Protein AF-A0A820ECA2-F1 (afdb_monomer)

Nearest PDB structures (foldseek):
  8btr-assembly1_LS  TM=9.847E-01  e=9.399E+00  Giardia lamblia ATCC 50803

pLDDT: mean 91.92, std 8.09, range [51.5, 98.56]

Mean predicted aligned error: 5.28 Å

Structure (mmCIF, N/CA/C/O backbone):
data_AF-A0A820ECA2-F1
#
_entry.id   AF-A0A820ECA2-F1
#
loop_
_atom_site.group_PDB
_atom_site.id
_atom_site.type_symbol
_atom_site.label_atom_id
_atom_site.label_alt_id
_atom_site.label_comp_id
_atom_site.label_asym_id
_atom_site.label_entity_id
_atom_site.label_seq_id
_atom_site.pdbx_PDB_ins_code
_atom_site.Cartn_x
_atom_site.Cartn_y
_atom_site.Cartn_z
_atom_site.occupancy
_atom_site.B_iso_or_equiv
_atom_site.auth_seq_id
_atom_site.auth_comp_id
_atom_site.auth_asym_id
_atom_site.auth_atom_id
_atom_site.pdbx_PDB_model_num
ATOM 1 N N . MET A 1 1 ? 15.357 9.864 -4.359 1.00 51.50 1 MET A N 1
ATOM 2 C CA . MET A 1 1 ? 16.092 8.876 -5.181 1.00 51.50 1 MET A CA 1
ATOM 3 C C . MET A 1 1 ? 16.000 9.341 -6.614 1.00 51.50 1 MET A C 1
ATOM 5 O O . MET A 1 1 ? 14.902 9.668 -7.045 1.00 51.50 1 MET A O 1
ATOM 9 N N . ASN A 1 2 ? 17.125 9.416 -7.318 1.00 57.56 2 ASN A N 1
ATOM 10 C CA . ASN A 1 2 ? 17.110 9.763 -8.735 1.00 57.56 2 ASN A CA 1
ATOM 11 C C . ASN A 1 2 ? 16.393 8.644 -9.497 1.00 57.56 2 ASN A C 1
ATOM 13 O O . ASN A 1 2 ? 16.705 7.470 -9.285 1.00 57.56 2 ASN A O 1
ATOM 17 N N . LYS A 1 3 ? 15.418 8.994 -10.343 1.00 65.50 3 LYS A N 1
ATOM 18 C CA . LYS A 1 3 ? 14.807 8.025 -11.258 1.00 65.50 3 LYS A CA 1
ATOM 19 C C . LYS A 1 3 ? 15.910 7.520 -12.188 1.00 65.50 3 LYS A C 1
ATOM 21 O O . LYS A 1 3 ? 16.545 8.314 -12.876 1.00 65.50 3 LYS A O 1
ATOM 26 N N . THR A 1 4 ? 16.179 6.220 -12.154 1.00 76.81 4 THR A N 1
ATOM 27 C CA . THR A 1 4 ? 17.112 5.576 -13.084 1.00 76.81 4 THR A CA 1
ATOM 28 C C . THR A 1 4 ? 16.335 5.097 -14.309 1.00 76.81 4 THR A C 1
ATOM 30 O O . THR A 1 4 ? 15.135 4.850 -14.224 1.00 76.81 4 THR A O 1
ATOM 33 N N . GLN A 1 5 ? 17.008 4.926 -15.447 1.00 81.44 5 GLN A N 1
ATOM 34 C CA . GLN A 1 5 ? 16.411 4.312 -16.644 1.00 81.44 5 GLN A CA 1
ATOM 35 C C . GLN A 1 5 ? 16.441 2.770 -16.591 1.00 81.44 5 GLN A C 1
ATOM 37 O O . GLN A 1 5 ? 16.367 2.107 -17.619 1.00 81.44 5 GLN A O 1
ATOM 42 N N . ALA A 1 6 ? 16.583 2.182 -15.396 1.00 85.44 6 ALA A N 1
ATOM 43 C CA . ALA A 1 6 ? 16.691 0.733 -15.220 1.00 85.44 6 ALA A CA 1
ATOM 44 C C . ALA A 1 6 ? 15.355 -0.005 -15.419 1.00 85.44 6 ALA A C 1
ATOM 46 O O . ALA A 1 6 ? 15.352 -1.208 -15.672 1.00 85.44 6 ALA A O 1
ATOM 47 N N . PHE A 1 7 ? 14.229 0.703 -15.297 1.00 86.81 7 PHE A N 1
ATOM 48 C CA . PHE A 1 7 ? 12.887 0.148 -15.435 1.00 86.81 7 PHE A CA 1
ATOM 49 C C . PHE A 1 7 ? 12.116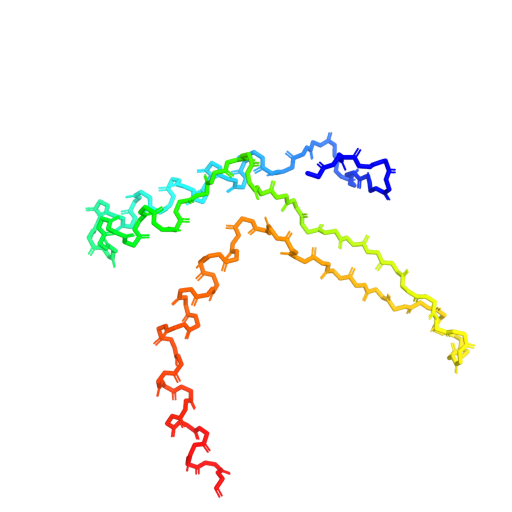 0.879 -16.528 1.00 86.81 7 PHE A C 1
ATOM 51 O O . PHE A 1 7 ? 12.248 2.091 -16.693 1.00 86.81 7 PHE A O 1
ATOM 58 N N . GLN A 1 8 ? 11.271 0.134 -17.236 1.00 86.56 8 GLN A N 1
ATOM 59 C CA . GLN A 1 8 ? 10.336 0.668 -18.219 1.00 86.56 8 GLN A CA 1
ATOM 60 C C . GLN A 1 8 ? 8.913 0.234 -17.871 1.00 86.56 8 GLN A C 1
ATOM 62 O O . GLN A 1 8 ? 8.699 -0.873 -17.370 1.00 86.56 8 GLN A O 1
ATOM 67 N N . CYS A 1 9 ? 7.941 1.100 -18.144 1.00 83.81 9 CYS A N 1
ATOM 68 C CA . CYS A 1 9 ? 6.535 0.742 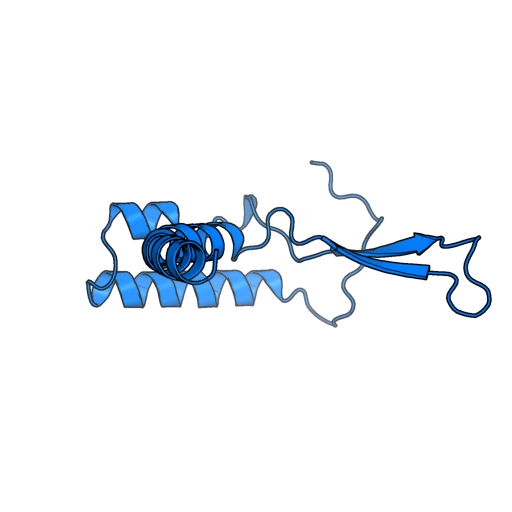-18.014 1.00 83.81 9 CYS A CA 1
ATOM 69 C C . CYS A 1 9 ? 6.158 -0.196 -19.169 1.00 83.81 9 CYS A C 1
ATOM 71 O O . CYS A 1 9 ? 6.462 0.096 -20.323 1.00 83.81 9 CYS A O 1
ATOM 73 N N . LEU A 1 10 ? 5.520 -1.330 -18.869 1.00 83.00 10 LEU A N 1
ATOM 74 C CA . LEU A 1 10 ? 5.092 -2.289 -19.898 1.00 83.00 10 LEU A CA 1
ATOM 75 C C . LEU A 1 10 ? 3.784 -1.868 -20.593 1.00 83.00 10 LEU A C 1
ATOM 77 O O . LEU A 1 10 ? 3.462 -2.386 -21.660 1.00 83.00 10 LEU A O 1
ATOM 81 N N . GLY A 1 11 ? 3.013 -0.967 -19.976 1.00 83.00 11 GLY A N 1
ATOM 82 C CA . GLY A 1 11 ? 1.753 -0.451 -20.508 1.00 83.00 11 GLY A CA 1
ATOM 83 C C . GLY A 1 11 ? 1.934 0.780 -21.397 1.00 83.00 11 GLY A C 1
ATOM 84 O O . GLY A 1 11 ? 2.987 1.411 -21.403 1.00 83.00 11 GLY A O 1
ATOM 85 N N . LYS A 1 12 ? 0.869 1.145 -22.125 1.00 85.75 12 LYS A N 1
ATOM 86 C CA . LYS A 1 12 ? 0.819 2.390 -22.917 1.00 85.75 12 LYS A CA 1
ATOM 87 C C . LYS A 1 12 ? 0.861 3.643 -22.040 1.00 85.75 12 LYS A C 1
ATOM 89 O O . LYS A 1 12 ? 1.388 4.665 -22.461 1.00 85.75 12 LYS A O 1
ATOM 94 N N . GLU A 1 13 ? 0.298 3.547 -20.841 1.00 88.81 13 GLU A N 1
ATOM 95 C CA . GLU A 1 13 ? 0.175 4.637 -19.879 1.00 88.81 13 GLU A CA 1
ATOM 96 C C . GLU A 1 13 ? 0.671 4.172 -18.509 1.00 88.81 13 GLU A C 1
ATOM 98 O O . GLU A 1 13 ? 0.661 2.976 -18.205 1.00 88.81 13 GLU A O 1
ATOM 103 N N . ASP A 1 14 ? 1.119 5.121 -17.690 1.00 89.88 14 ASP A N 1
ATOM 104 C CA . ASP A 1 14 ? 1.474 4.870 -16.295 1.00 89.88 14 ASP A CA 1
ATOM 105 C C . ASP A 1 14 ? 0.188 4.687 -15.465 1.00 89.88 14 ASP A C 1
ATOM 107 O O . ASP A 1 14 ? -0.593 5.635 -15.361 1.00 89.88 14 ASP A O 1
ATOM 111 N N . PRO A 1 15 ? -0.065 3.508 -14.864 1.00 91.94 15 PRO A N 1
ATOM 112 C CA . PRO A 1 15 ? -1.255 3.287 -14.044 1.00 91.94 15 PRO A CA 1
ATOM 113 C C . PRO A 1 15 ? -1.162 3.917 -12.645 1.00 91.94 15 PRO A C 1
ATOM 115 O O . PRO A 1 15 ? -2.154 3.914 -11.913 1.00 91.94 15 PRO A O 1
ATOM 118 N N . LEU A 1 16 ? 0.003 4.432 -12.230 1.00 92.81 16 LEU A N 1
ATOM 119 C CA . LEU A 1 16 ? 0.202 4.975 -10.886 1.00 92.81 16 LEU A CA 1
ATOM 120 C C . LEU A 1 16 ? -0.771 6.115 -10.537 1.00 92.81 16 LEU A C 1
ATOM 122 O O . LEU A 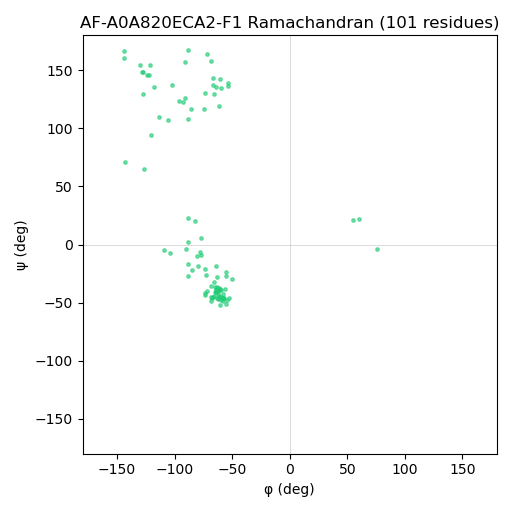1 16 ? -1.342 6.060 -9.444 1.00 92.81 16 LEU A O 1
ATOM 126 N N . PRO A 1 17 ? -1.016 7.121 -11.402 1.00 94.88 17 PRO A N 1
ATOM 127 C CA . PRO A 1 17 ? -1.920 8.219 -11.070 1.00 94.88 17 PRO A CA 1
ATOM 128 C C . PRO A 1 17 ? -3.359 7.750 -10.808 1.00 94.88 17 PRO A C 1
ATOM 130 O O . PRO A 1 17 ? -3.944 8.149 -9.798 1.00 94.88 17 PRO A O 1
ATOM 133 N N . ASP A 1 18 ? -3.902 6.859 -11.651 1.00 95.06 18 ASP A N 1
ATOM 134 C CA . ASP A 1 18 ? -5.243 6.273 -11.466 1.00 95.06 18 ASP A CA 1
ATOM 135 C C . ASP A 1 18 ? -5.322 5.475 -10.159 1.00 95.06 18 ASP A C 1
ATOM 137 O O . ASP A 1 18 ? -6.239 5.655 -9.354 1.00 95.06 18 ASP A O 1
ATOM 141 N N . LEU A 1 19 ? -4.314 4.637 -9.899 1.00 94.88 19 LEU A N 1
ATOM 142 C CA . LEU A 1 19 ? -4.244 3.832 -8.684 1.00 94.88 19 LEU A CA 1
ATOM 143 C C . LEU A 1 19 ? -4.249 4.709 -7.424 1.00 94.88 19 LEU A C 1
ATOM 145 O O . LEU A 1 19 ? -4.996 4.434 -6.480 1.00 94.88 19 LEU A O 1
ATOM 149 N N . VAL A 1 20 ? -3.442 5.772 -7.404 1.00 96.94 20 VAL A N 1
ATOM 150 C CA . VAL A 1 20 ? -3.383 6.716 -6.280 1.00 96.94 20 VAL A CA 1
ATOM 151 C C . VAL A 1 20 ? -4.720 7.431 -6.102 1.00 96.94 20 VAL A C 1
ATOM 153 O O . VAL A 1 20 ? -5.236 7.487 -4.983 1.00 96.94 20 VAL A O 1
ATOM 156 N N . GLN A 1 21 ? -5.316 7.927 -7.190 1.00 97.25 21 GLN A N 1
ATOM 157 C CA . GLN A 1 21 ? -6.598 8.626 -7.148 1.00 97.25 21 GLN A CA 1
ATOM 158 C C . GLN A 1 21 ? -7.712 7.731 -6.596 1.00 97.25 21 GLN A C 1
ATOM 160 O O . GLN A 1 21 ? -8.400 8.112 -5.646 1.00 97.25 21 GLN A O 1
ATOM 165 N N . ARG A 1 22 ? -7.875 6.527 -7.152 1.00 97.31 22 ARG A N 1
ATOM 166 C CA . ARG A 1 22 ? -8.913 5.577 -6.734 1.00 97.31 22 ARG A CA 1
ATOM 167 C C . ARG A 1 22 ? -8.738 5.139 -5.289 1.00 97.31 22 ARG A C 1
ATOM 169 O O . ARG A 1 22 ? -9.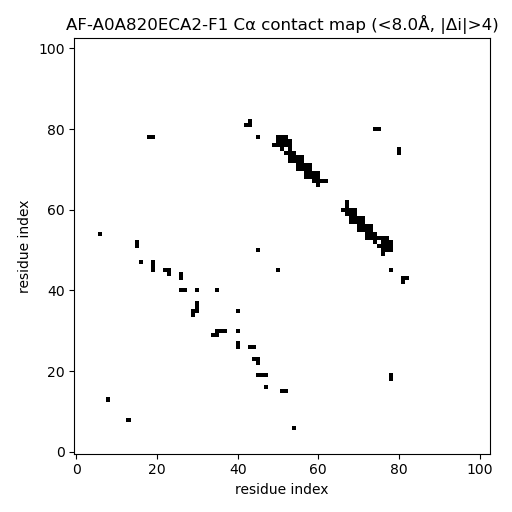721 5.048 -4.557 1.00 97.31 22 ARG A O 1
ATOM 176 N N . THR A 1 23 ? -7.499 4.911 -4.861 1.00 96.94 23 THR A N 1
ATOM 177 C CA . THR A 1 23 ? -7.222 4.488 -3.486 1.00 96.94 23 THR A CA 1
ATOM 178 C C . THR A 1 23 ? -7.523 5.606 -2.489 1.00 96.94 23 THR A C 1
ATOM 180 O O . THR A 1 23 ? -8.208 5.367 -1.497 1.00 96.94 23 THR A O 1
ATOM 183 N N . ASN A 1 24 ? -7.093 6.842 -2.761 1.00 97.69 24 ASN A N 1
ATOM 184 C CA . ASN A 1 24 ? -7.401 7.983 -1.895 1.00 97.69 24 ASN A CA 1
ATOM 185 C C . ASN A 1 24 ? -8.904 8.286 -1.853 1.00 97.69 24 ASN A C 1
ATOM 187 O O . ASN A 1 24 ? -9.434 8.575 -0.781 1.00 97.69 24 ASN A O 1
ATOM 191 N N . LYS A 1 25 ? -9.607 8.156 -2.987 1.00 98.25 25 LYS A N 1
ATOM 192 C CA . LYS A 1 25 ? -11.071 8.261 -3.034 1.00 98.25 25 LYS A CA 1
ATOM 193 C C . LYS A 1 25 ? -11.727 7.237 -2.107 1.00 98.25 25 LYS A C 1
ATOM 195 O O . LYS A 1 25 ? -12.560 7.607 -1.287 1.00 98.25 25 LYS A O 1
ATOM 200 N N . TYR A 1 26 ? -11.310 5.976 -2.183 1.00 97.88 26 TYR A N 1
ATOM 201 C CA . TYR A 1 26 ? -11.852 4.923 -1.328 1.00 97.88 26 TYR A CA 1
ATOM 202 C C . TYR A 1 26 ? -11.555 5.159 0.163 1.00 97.88 26 TYR A C 1
ATOM 204 O O . TYR A 1 26 ? -12.429 4.998 1.012 1.00 97.88 26 TYR A O 1
ATOM 212 N N . LEU A 1 27 ? -10.345 5.612 0.506 1.00 97.94 27 LEU A N 1
ATOM 213 C CA . LEU A 1 27 ? -10.003 5.979 1.886 1.00 97.94 27 LEU A CA 1
ATOM 214 C C . LEU A 1 27 ? -10.880 7.123 2.413 1.00 97.94 27 LEU A C 1
ATOM 216 O O . LEU A 1 27 ? -11.277 7.103 3.580 1.00 97.94 27 LEU A O 1
ATOM 220 N N . LEU A 1 28 ? -11.210 8.099 1.563 1.00 98.38 28 LEU A N 1
ATOM 221 C CA . LEU A 1 28 ? -12.123 9.181 1.917 1.00 98.38 28 LEU A CA 1
ATOM 222 C C . LEU A 1 28 ? -13.539 8.649 2.164 1.00 98.38 28 LEU A C 1
ATOM 224 O O . LEU A 1 28 ? -14.151 9.010 3.165 1.00 98.38 28 LEU A O 1
ATOM 228 N N . GLU A 1 29 ? -14.040 7.756 1.311 1.00 98.56 29 GLU A N 1
ATOM 229 C CA . GLU A 1 29 ? -15.342 7.103 1.499 1.00 98.56 29 GLU A CA 1
ATOM 230 C C . GLU A 1 29 ? -15.402 6.349 2.838 1.00 98.56 29 GLU A C 1
ATOM 232 O O . GLU A 1 29 ? -16.335 6.548 3.619 1.00 98.56 29 GLU A O 1
ATOM 237 N N . LEU A 1 30 ? -14.365 5.570 3.171 1.00 98.06 30 LEU A N 1
ATOM 238 C CA . LEU A 1 30 ? -14.252 4.888 4.466 1.00 98.06 30 LEU A CA 1
ATOM 239 C C . LEU A 1 30 ? -14.237 5.868 5.644 1.00 98.06 30 LEU A C 1
ATOM 241 O O . LEU A 1 30 ? -14.829 5.595 6.694 1.00 98.06 30 LEU A O 1
ATOM 245 N N . ARG A 1 31 ? -13.568 7.015 5.486 1.00 98.25 31 ARG A N 1
ATOM 246 C CA . ARG A 1 31 ? -13.515 8.057 6.513 1.00 98.25 31 ARG A CA 1
ATOM 247 C C . ARG A 1 31 ? -14.880 8.707 6.726 1.00 98.25 31 ARG A C 1
ATOM 249 O O . ARG A 1 31 ? -15.296 8.860 7.876 1.00 98.25 31 ARG A O 1
ATOM 256 N N . LEU A 1 32 ? -15.574 9.060 5.644 1.00 98.44 32 LEU A N 1
ATOM 257 C CA . LEU A 1 32 ? -16.907 9.671 5.676 1.00 98.44 32 LEU A CA 1
ATOM 258 C C . LEU A 1 32 ? -17.947 8.723 6.279 1.00 98.44 32 LEU A C 1
ATOM 260 O O . LEU A 1 32 ? -18.750 9.137 7.112 1.00 98.44 32 LEU A O 1
ATOM 264 N N . ALA A 1 33 ? -17.867 7.436 5.943 1.00 98.38 33 ALA A N 1
ATOM 265 C CA . ALA A 1 33 ? -18.700 6.392 6.530 1.00 98.38 33 ALA A CA 1
ATOM 266 C C . ALA A 1 33 ? -18.251 5.960 7.946 1.00 98.38 33 ALA A C 1
ATOM 268 O O . ALA A 1 33 ? -18.837 5.050 8.525 1.00 98.38 33 ALA A O 1
ATOM 269 N N . LYS A 1 34 ? -17.250 6.634 8.535 1.00 97.94 34 LYS A N 1
ATOM 270 C CA . LYS A 1 34 ? -16.740 6.423 9.904 1.00 97.94 34 LYS A CA 1
ATOM 271 C C . LYS A 1 34 ? -16.180 5.018 10.181 1.00 97.94 34 LYS A C 1
ATOM 273 O O . LYS A 1 34 ? -16.042 4.645 11.342 1.00 97.94 34 LYS A O 1
ATOM 278 N N . TRP A 1 35 ? -15.778 4.279 9.145 1.00 97.56 35 TRP A N 1
ATOM 279 C CA . TRP A 1 35 ? -15.068 2.998 9.289 1.00 97.56 35 TRP A CA 1
ATOM 280 C C . TRP A 1 35 ? -13.624 3.180 9.754 1.00 97.56 35 TRP A C 1
ATOM 282 O O . TRP A 1 35 ? -13.054 2.292 10.383 1.00 97.56 35 TRP A O 1
ATOM 292 N N . ILE A 1 36 ? -13.036 4.342 9.461 1.00 97.62 36 ILE A N 1
ATOM 293 C CA . ILE A 1 36 ? -11.714 4.739 9.945 1.00 97.62 36 ILE A CA 1
ATOM 294 C C . ILE A 1 36 ? -11.760 6.117 10.613 1.00 97.62 36 ILE A C 1
ATOM 296 O O . ILE A 1 36 ? -12.542 7.010 10.264 1.00 97.62 36 ILE A O 1
ATOM 300 N N . THR A 1 37 ? -10.890 6.297 11.600 1.00 98.06 37 THR A N 1
ATOM 301 C CA . THR A 1 37 ? -10.678 7.572 12.294 1.00 98.06 37 THR A CA 1
ATOM 302 C C . THR A 1 37 ? -9.955 8.580 11.400 1.00 98.06 37 THR A C 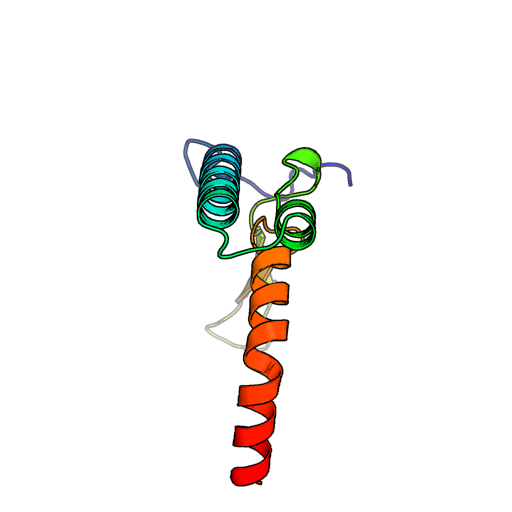1
ATOM 304 O O . THR A 1 37 ? -9.318 8.214 10.413 1.00 98.06 37 THR A O 1
ATOM 307 N N . GLN A 1 38 ? -9.997 9.861 11.778 1.00 98.00 38 GLN A N 1
ATOM 308 C CA . GLN A 1 38 ? -9.259 10.921 11.079 1.00 98.00 38 GLN A CA 1
ATOM 309 C C . GLN A 1 38 ? -7.756 10.624 11.022 1.00 98.00 38 GLN A C 1
ATOM 311 O O . GLN A 1 38 ? -7.149 10.667 9.958 1.00 98.00 38 GLN A O 1
ATOM 316 N N . LYS A 1 39 ? -7.186 10.221 12.160 1.00 97.88 39 LYS A N 1
ATOM 317 C CA . LYS A 1 39 ? -5.769 9.871 12.282 1.00 97.88 39 LYS A CA 1
ATOM 318 C C . LYS A 1 39 ? -5.385 8.674 11.406 1.00 97.88 39 LYS A C 1
ATOM 320 O O . LYS A 1 39 ? -4.304 8.654 10.825 1.00 97.88 39 LYS A O 1
ATOM 325 N N . GLN A 1 40 ? -6.253 7.662 11.314 1.00 97.56 40 GLN A N 1
ATOM 326 C CA . GLN A 1 40 ? -6.033 6.527 10.411 1.00 97.56 40 GLN A CA 1
ATOM 327 C C . GLN A 1 40 ? -6.093 6.971 8.950 1.00 97.56 40 GLN A C 1
ATOM 329 O O . GLN A 1 40 ? -5.202 6.614 8.191 1.00 97.56 40 GLN A O 1
ATOM 334 N N . TYR A 1 41 ? -7.081 7.781 8.570 1.00 98.00 41 TYR A N 1
ATOM 335 C CA . TYR A 1 41 ? -7.186 8.333 7.220 1.00 98.00 41 TYR A CA 1
ATOM 336 C C . TYR A 1 41 ? -5.917 9.097 6.814 1.00 98.00 41 TYR A C 1
ATOM 338 O O . TYR A 1 41 ? -5.304 8.766 5.804 1.00 98.00 41 TYR A O 1
ATOM 346 N N . GLU A 1 42 ? -5.446 10.027 7.646 1.00 96.81 42 GLU A N 1
ATOM 347 C CA . GLU A 1 42 ? -4.214 10.793 7.401 1.00 96.81 42 GLU A CA 1
ATOM 348 C C . GLU A 1 42 ? -2.974 9.897 7.269 1.00 96.81 42 GLU A C 1
ATOM 350 O O . GLU A 1 42 ? -2.128 10.127 6.408 1.00 96.81 42 GLU A O 1
ATOM 355 N N . LYS A 1 43 ? -2.880 8.837 8.086 1.00 96.12 43 LYS A N 1
ATOM 356 C CA . LYS A 1 43 ? -1.788 7.853 8.008 1.00 96.12 43 LYS A CA 1
ATOM 357 C C . LYS A 1 43 ? -1.853 7.017 6.724 1.00 96.12 43 LYS A C 1
ATOM 359 O O . LYS A 1 43 ? -0.806 6.621 6.215 1.00 96.12 43 LYS A O 1
ATOM 364 N N . LEU A 1 44 ? -3.053 6.695 6.244 1.00 96.75 44 LEU A N 1
ATOM 365 C CA . LEU A 1 44 ? -3.283 5.775 5.127 1.00 96.75 44 LEU A CA 1
ATOM 366 C C . LEU A 1 44 ? -3.278 6.463 3.762 1.00 96.75 44 LEU A C 1
ATOM 368 O O . LEU A 1 44 ? -2.943 5.807 2.776 1.00 96.75 44 LEU A O 1
ATOM 372 N N . CYS A 1 45 ? -3.618 7.751 3.702 1.00 96.12 45 CYS A N 1
ATOM 373 C CA . CYS A 1 45 ? -3.604 8.526 2.468 1.00 96.12 45 CYS A CA 1
ATOM 374 C C . CYS A 1 45 ? -2.253 8.448 1.754 1.00 96.12 45 CYS A C 1
ATOM 376 O O . CYS A 1 45 ? -1.171 8.510 2.350 1.00 96.12 45 CYS A O 1
ATOM 378 N N . ILE A 1 46 ? -2.338 8.322 0.435 1.00 96.81 46 ILE A N 1
ATOM 379 C CA . ILE A 1 46 ? -1.192 8.176 -0.442 1.00 96.81 46 ILE A CA 1
ATOM 380 C C . ILE A 1 46 ? -0.772 9.548 -0.947 1.00 96.81 46 ILE A C 1
ATOM 382 O O . ILE A 1 46 ? -1.551 10.249 -1.594 1.00 96.81 46 ILE A O 1
ATOM 386 N N . ASN A 1 47 ? 0.485 9.898 -0.685 1.00 94.69 47 ASN A N 1
ATOM 387 C CA . ASN A 1 47 ? 1.148 11.036 -1.302 1.00 94.69 47 ASN A CA 1
ATOM 388 C C . ASN A 1 47 ? 1.745 10.586 -2.651 1.00 94.69 47 ASN A C 1
ATOM 390 O O . ASN A 1 47 ? 2.652 9.749 -2.634 1.00 94.69 47 ASN A O 1
ATOM 394 N N . PRO A 1 48 ? 1.293 11.127 -3.802 1.00 93.31 48 PRO A N 1
ATOM 395 C CA . PRO A 1 48 ? 1.821 10.766 -5.121 1.00 93.31 48 PRO A CA 1
ATOM 396 C C . PRO A 1 48 ? 3.341 10.939 -5.249 1.00 93.31 48 PRO A C 1
ATOM 398 O O . PRO A 1 48 ? 3.977 10.232 -6.023 1.00 93.31 48 PR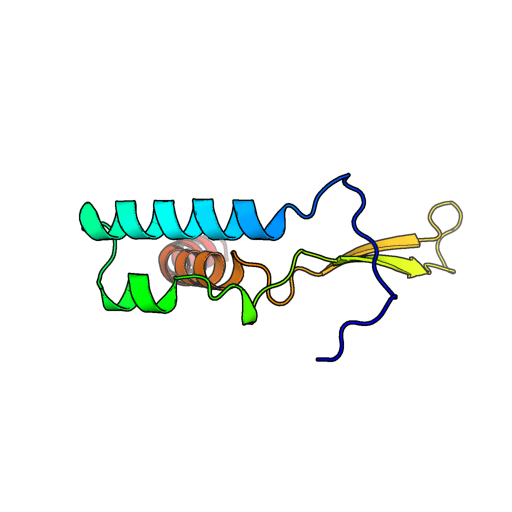O A O 1
ATOM 401 N N . ASN A 1 49 ? 3.935 11.851 -4.473 1.00 92.12 49 ASN A N 1
ATOM 402 C CA . ASN A 1 49 ? 5.370 12.141 -4.519 1.00 92.12 49 ASN A CA 1
ATOM 403 C C . ASN A 1 49 ? 6.230 11.128 -3.741 1.00 92.12 49 ASN A C 1
ATOM 405 O O . ASN A 1 49 ? 7.456 11.164 -3.830 1.00 92.12 49 ASN A O 1
ATOM 409 N N . GLU A 1 50 ? 5.609 10.241 -2.958 1.00 91.31 50 GLU A N 1
ATOM 410 C CA . GLU A 1 50 ? 6.299 9.276 -2.090 1.00 91.31 50 GLU A CA 1
ATOM 411 C C . GLU A 1 50 ? 6.188 7.827 -2.577 1.00 91.31 50 GLU A C 1
ATOM 413 O O . GLU A 1 50 ? 6.789 6.937 -1.969 1.00 91.31 50 GLU A O 1
ATOM 418 N N . VAL A 1 51 ? 5.424 7.578 -3.644 1.00 93.94 51 VAL A N 1
ATOM 419 C CA . VAL A 1 51 ? 5.066 6.228 -4.090 1.00 93.94 51 VAL A CA 1
ATOM 420 C C . VAL A 1 51 ? 5.515 5.935 -5.513 1.00 93.94 51 VAL A C 1
ATOM 422 O O . VAL A 1 51 ? 5.672 6.831 -6.337 1.00 93.94 51 VAL A O 1
ATOM 425 N N . GLU A 1 52 ? 5.706 4.652 -5.797 1.00 92.06 52 GLU A N 1
ATOM 426 C CA . GLU A 1 52 ? 6.060 4.134 -7.119 1.00 92.06 52 GLU A CA 1
ATOM 427 C C . GLU A 1 52 ? 5.377 2.782 -7.362 1.00 92.06 52 GLU A C 1
ATOM 429 O O . GLU A 1 52 ? 4.924 2.117 -6.425 1.00 92.06 52 GLU A O 1
ATOM 434 N N . LEU A 1 53 ? 5.267 2.376 -8.627 1.00 90.81 53 LEU A N 1
ATOM 435 C CA . LEU A 1 53 ? 4.778 1.041 -8.967 1.00 90.81 53 LEU A CA 1
ATOM 436 C C . LEU A 1 53 ? 5.784 -0.026 -8.547 1.00 90.81 53 LEU A C 1
ATOM 438 O O . LEU A 1 53 ? 6.981 0.224 -8.419 1.00 90.81 53 LEU A O 1
ATOM 442 N N . ALA A 1 54 ? 5.287 -1.249 -8.377 1.00 90.56 54 ALA A N 1
ATOM 443 C CA . ALA A 1 54 ? 6.158 -2.377 -8.116 1.00 90.56 54 ALA A CA 1
ATOM 444 C C . ALA A 1 54 ? 7.074 -2.638 -9.321 1.00 90.56 54 ALA A C 1
ATOM 446 O O . ALA A 1 54 ? 6.631 -2.663 -10.470 1.00 90.56 54 ALA A O 1
ATOM 447 N N . HIS A 1 55 ? 8.349 -2.880 -9.043 1.00 90.75 55 HIS A N 1
ATOM 448 C CA . HIS A 1 55 ? 9.351 -3.158 -10.061 1.00 90.75 55 HIS A CA 1
ATOM 449 C C . HIS A 1 55 ? 9.535 -4.667 -10.232 1.00 90.75 55 HIS A C 1
ATOM 451 O O . HIS A 1 55 ? 9.866 -5.367 -9.272 1.00 90.75 55 HIS A O 1
ATOM 457 N N . LEU A 1 56 ? 9.361 -5.167 -11.457 1.00 91.94 56 LEU A N 1
ATOM 458 C CA . LEU A 1 56 ? 9.703 -6.540 -11.828 1.00 91.94 56 LEU A CA 1
ATOM 459 C C . LEU A 1 56 ? 11.142 -6.586 -12.351 1.00 91.94 56 LEU A C 1
ATOM 461 O O . LEU A 1 56 ? 11.485 -5.876 -13.294 1.00 91.94 56 LEU A O 1
ATOM 465 N N . TYR A 1 57 ? 11.973 -7.448 -11.773 1.00 92.62 57 TYR A N 1
ATOM 466 C CA . TYR A 1 57 ? 13.314 -7.740 -12.281 1.00 92.62 57 TYR A CA 1
ATOM 467 C C . TYR A 1 57 ? 13.677 -9.210 -12.079 1.00 92.62 57 TYR A C 1
ATOM 469 O O . TYR A 1 57 ? 13.012 -9.942 -11.348 1.00 92.62 57 TYR A O 1
ATOM 477 N N . TYR A 1 58 ? 14.746 -9.650 -12.739 1.00 93.56 58 TYR A N 1
ATOM 478 C CA . TYR A 1 58 ? 15.189 -11.039 -12.714 1.00 93.56 58 TYR A CA 1
ATOM 479 C C . TYR A 1 58 ? 16.581 -11.148 -12.101 1.00 93.56 58 TYR A C 1
ATOM 481 O O . TYR A 1 58 ? 17.481 -10.386 -12.444 1.00 93.56 58 TYR A O 1
ATOM 489 N N . LEU A 1 59 ? 16.764 -12.123 -11.213 1.00 94.88 59 LEU A N 1
ATOM 490 C CA . LEU A 1 59 ? 18.077 -12.499 -10.695 1.00 94.88 59 LEU A CA 1
ATOM 491 C C . LEU A 1 59 ? 18.568 -13.783 -11.374 1.00 94.88 59 LEU A C 1
ATOM 493 O O . LEU A 1 59 ? 17.784 -14.729 -11.493 1.00 94.88 59 LEU A O 1
ATOM 497 N N . PRO A 1 60 ? 19.846 -13.872 -11.774 1.00 93.44 60 PRO A N 1
ATOM 498 C CA . PRO A 1 60 ? 20.386 -15.082 -12.375 1.00 93.44 60 PRO A CA 1
ATOM 499 C C . PRO A 1 60 ? 20.444 -16.243 -11.370 1.00 93.44 60 PRO A C 1
ATOM 501 O O . PRO A 1 60 ? 20.741 -16.088 -10.183 1.00 93.44 60 PRO A O 1
ATOM 504 N N . LYS A 1 61 ? 20.170 -17.444 -11.872 1.00 93.12 61 LYS A N 1
ATOM 505 C CA . LYS A 1 61 ? 20.160 -18.722 -11.154 1.00 93.12 61 LYS A CA 1
ATOM 506 C C . LYS A 1 61 ? 21.064 -19.718 -11.884 1.00 93.12 61 LYS A C 1
ATOM 508 O O . LYS A 1 61 ? 20.608 -20.748 -12.362 1.00 93.12 61 LYS A O 1
ATOM 513 N N . ALA A 1 62 ? 22.365 -19.421 -11.922 1.00 89.56 62 ALA A N 1
ATOM 514 C CA . ALA A 1 62 ? 23.371 -20.209 -12.649 1.00 89.56 62 ALA A CA 1
ATOM 515 C C . ALA A 1 62 ? 23.426 -21.706 -12.264 1.00 89.56 62 ALA A C 1
ATOM 517 O O . ALA A 1 62 ? 23.844 -22.532 -13.062 1.00 89.56 62 ALA A O 1
ATOM 518 N N . HIS A 1 63 ? 22.970 -22.071 -11.063 1.00 90.12 63 HIS A N 1
ATOM 519 C CA . HIS A 1 63 ? 22.971 -23.450 -10.554 1.00 90.12 63 HIS A CA 1
ATOM 520 C C . HIS A 1 63 ? 21.717 -24.271 -10.909 1.00 90.12 63 HIS A C 1
ATOM 522 O O . HIS A 1 63 ? 21.590 -25.393 -10.428 1.00 90.12 63 HIS A O 1
ATOM 528 N N . LYS A 1 64 ? 20.751 -23.734 -11.670 1.00 91.06 64 LYS A N 1
ATOM 529 C CA . LYS A 1 64 ? 19.528 -24.463 -12.059 1.00 91.06 64 LYS A CA 1
ATOM 530 C C . LYS A 1 64 ? 19.406 -24.566 -13.584 1.00 91.06 64 LYS A C 1
ATOM 532 O O . LYS A 1 64 ? 18.852 -23.653 -14.205 1.00 91.06 64 LYS A O 1
ATOM 537 N N . PRO A 1 65 ? 19.885 -25.666 -14.196 1.00 90.12 65 PRO A N 1
ATOM 538 C CA . PRO A 1 65 ? 19.648 -25.945 -15.611 1.00 90.12 65 PRO A CA 1
ATOM 539 C C . PRO A 1 65 ? 18.145 -25.906 -15.929 1.00 90.12 65 PRO A C 1
ATOM 541 O O . PRO A 1 65 ? 17.334 -26.391 -15.146 1.00 90.12 65 PRO A O 1
ATOM 544 N N . GLY A 1 66 ? 17.759 -25.278 -17.042 1.00 91.44 66 GLY A N 1
ATOM 545 C CA . GLY A 1 66 ? 16.352 -25.134 -17.449 1.00 91.44 66 GLY A CA 1
ATOM 546 C C . GLY A 1 66 ? 15.529 -24.087 -16.676 1.00 91.44 66 GLY A C 1
ATOM 547 O O . GLY A 1 66 ? 14.385 -23.828 -17.036 1.00 91.44 66 GLY A O 1
ATOM 548 N N . THR A 1 67 ? 16.076 -23.433 -15.644 1.00 90.44 67 THR A N 1
ATOM 549 C CA . THR A 1 67 ? 15.410 -22.313 -14.944 1.00 90.44 67 THR A CA 1
ATOM 550 C C . THR A 1 67 ? 16.435 -21.249 -14.535 1.00 90.44 67 THR A C 1
ATOM 552 O O . THR A 1 67 ? 16.749 -21.092 -13.350 1.00 90.44 67 THR A O 1
ATOM 555 N N . PRO A 1 68 ? 16.990 -20.505 -15.508 1.00 92.25 68 PRO A N 1
ATOM 556 C CA . PRO A 1 68 ? 18.161 -19.663 -15.280 1.00 92.25 68 PRO A CA 1
ATOM 557 C C . PRO A 1 68 ? 17.854 -18.342 -14.569 1.00 92.25 68 PRO A C 1
ATOM 559 O O . PRO A 1 68 ? 18.787 -17.623 -14.223 1.00 92.25 68 PRO A O 1
ATOM 562 N N . LEU A 1 69 ? 16.583 -17.999 -14.336 1.00 95.00 69 LEU A N 1
ATOM 563 C CA . LEU A 1 69 ? 16.173 -16.724 -13.749 1.00 95.00 69 LEU A CA 1
ATOM 564 C C . LEU A 1 69 ? 15.239 -16.927 -12.552 1.00 95.00 69 LEU A C 1
ATOM 566 O O . LEU A 1 69 ? 14.441 -17.861 -12.505 1.00 95.00 69 LEU A O 1
ATOM 570 N N . ARG A 1 70 ? 15.316 -16.011 -11.586 1.00 94.38 70 ARG A N 1
ATOM 571 C CA . ARG A 1 70 ? 14.359 -15.847 -10.491 1.00 94.38 70 ARG A CA 1
ATOM 572 C C . ARG A 1 70 ? 13.646 -14.506 -10.677 1.00 94.38 70 ARG A C 1
ATOM 574 O O . ARG A 1 70 ? 14.306 -13.483 -10.486 1.00 94.38 70 ARG A O 1
ATOM 581 N N . PRO A 1 71 ? 12.349 -14.488 -11.026 1.00 93.81 71 PRO A N 1
ATOM 582 C CA . PRO A 1 71 ? 11.585 -13.249 -11.044 1.00 93.81 71 PRO A CA 1
ATOM 583 C C . PRO A 1 71 ? 11.427 -12.718 -9.617 1.00 93.81 71 PRO A C 1
ATOM 585 O O . PRO A 1 71 ? 11.160 -13.481 -8.687 1.00 93.81 71 PRO A O 1
ATOM 588 N N . ILE A 1 72 ? 11.601 -11.412 -9.450 1.00 95.19 72 ILE A N 1
ATOM 589 C CA . ILE A 1 72 ? 11.388 -10.674 -8.208 1.00 95.19 72 ILE A CA 1
ATOM 590 C C . ILE A 1 72 ? 10.461 -9.504 -8.510 1.00 95.19 72 ILE A C 1
ATOM 592 O O . ILE A 1 72 ? 10.727 -8.719 -9.417 1.00 95.19 72 ILE A O 1
ATOM 596 N N . VAL A 1 73 ? 9.402 -9.370 -7.716 1.00 92.88 73 VAL A N 1
ATOM 597 C CA . VAL A 1 73 ? 8.540 -8.187 -7.711 1.00 92.88 73 VAL A CA 1
ATOM 598 C C . VAL A 1 73 ? 8.864 -7.392 -6.452 1.00 92.88 73 VAL A C 1
ATOM 600 O O . VAL A 1 73 ? 8.529 -7.810 -5.345 1.00 92.88 73 VAL A O 1
ATOM 603 N N . SER A 1 74 ? 9.550 -6.261 -6.605 1.00 91.12 74 SER A N 1
ATOM 604 C CA . SER A 1 74 ? 9.819 -5.342 -5.499 1.00 91.12 74 SER A CA 1
ATOM 605 C C . SER A 1 74 ? 8.674 -4.350 -5.372 1.00 91.12 74 SER A C 1
ATOM 607 O O . SER A 1 74 ? 8.526 -3.451 -6.194 1.00 91.12 74 SER A O 1
ATOM 609 N N . GLY A 1 75 ? 7.872 -4.513 -4.323 1.00 89.19 75 GLY A N 1
ATOM 610 C CA . GLY A 1 75 ? 6.798 -3.587 -3.967 1.00 89.19 75 GLY A CA 1
ATOM 611 C C . GLY A 1 75 ? 7.247 -2.443 -3.059 1.00 89.19 75 GLY A C 1
ATOM 612 O O . GLY A 1 75 ? 6.414 -1.924 -2.324 1.00 89.19 75 GLY A O 1
ATOM 613 N N . LEU A 1 76 ? 8.536 -2.085 -3.025 1.00 87.81 76 LEU A N 1
ATOM 614 C CA . LEU A 1 76 ? 9.025 -0.990 -2.181 1.00 87.81 76 LEU A CA 1
ATOM 615 C C . LEU A 1 76 ? 8.321 0.323 -2.564 1.00 87.81 76 LEU A C 1
ATOM 617 O O . LEU A 1 76 ? 8.171 0.613 -3.742 1.00 87.81 76 LEU A O 1
ATOM 621 N N . LYS A 1 77 ? 7.869 1.100 -1.567 1.00 89.31 77 LYS A N 1
ATOM 622 C CA . LYS A 1 77 ? 7.078 2.338 -1.753 1.00 89.31 77 LYS A CA 1
ATOM 623 C C . LYS A 1 77 ? 5.797 2.170 -2.587 1.00 89.31 77 LYS A C 1
ATOM 625 O O . LYS A 1 77 ? 5.250 3.157 -3.076 1.00 89.31 77 LYS A O 1
ATOM 630 N N . HIS A 1 78 ? 5.275 0.952 -2.709 1.00 93.81 78 HIS A N 1
ATOM 631 C CA . HIS A 1 78 ? 4.000 0.744 -3.380 1.00 93.81 78 HIS A CA 1
ATOM 632 C C . HIS A 1 78 ? 2.870 1.502 -2.651 1.00 93.81 78 HIS A C 1
ATOM 634 O O . HIS A 1 78 ? 2.856 1.505 -1.410 1.00 93.81 78 HIS A O 1
ATOM 640 N N . PRO A 1 79 ? 1.888 2.085 -3.372 1.00 93.88 79 PRO A N 1
ATOM 641 C CA . PRO A 1 79 ? 0.773 2.834 -2.784 1.00 93.88 79 PRO A CA 1
ATOM 642 C C . PRO A 1 79 ? 0.037 2.109 -1.651 1.00 93.88 79 PRO A C 1
ATOM 644 O O . PRO A 1 79 ? -0.461 2.731 -0.717 1.00 93.88 79 PRO A O 1
ATOM 647 N N . THR A 1 80 ? 0.005 0.778 -1.689 1.00 92.81 80 THR A N 1
ATOM 648 C CA . THR A 1 80 ? -0.729 -0.038 -0.717 1.00 92.81 80 THR A CA 1
ATOM 649 C C . THR A 1 80 ? 0.074 -0.445 0.521 1.00 92.81 80 THR A C 1
ATOM 651 O O . THR A 1 80 ? -0.522 -1.018 1.426 1.00 92.81 80 THR A O 1
ATOM 654 N N . ILE A 1 81 ? 1.376 -0.135 0.644 1.00 93.44 81 ILE A N 1
ATOM 655 C CA . ILE A 1 81 ? 2.199 -0.582 1.795 1.00 93.44 81 ILE A CA 1
ATOM 656 C C . ILE A 1 81 ? 1.579 -0.182 3.139 1.00 93.44 81 ILE A C 1
ATOM 658 O O . ILE A 1 81 ? 1.486 -1.006 4.051 1.00 93.44 81 ILE A O 1
ATOM 662 N N . LYS A 1 82 ? 1.167 1.087 3.281 1.00 94.88 82 LYS A N 1
ATOM 663 C CA . LYS A 1 82 ? 0.618 1.601 4.548 1.00 94.88 82 LYS A CA 1
ATOM 664 C C . LYS A 1 82 ? -0.698 0.900 4.902 1.00 94.88 82 LYS A C 1
ATOM 666 O O . LYS A 1 82 ? -0.930 0.601 6.071 1.00 94.88 82 LYS A O 1
ATOM 671 N N . ILE A 1 83 ? -1.507 0.591 3.888 1.00 95.62 83 ILE A N 1
ATOM 672 C CA . ILE A 1 83 ? -2.776 -0.134 4.019 1.00 95.62 83 ILE A CA 1
ATOM 673 C C . ILE A 1 83 ? -2.516 -1.587 4.421 1.00 95.62 83 ILE A C 1
ATOM 675 O O . ILE A 1 83 ? -3.096 -2.052 5.396 1.00 95.62 83 ILE A O 1
ATOM 679 N N . SER A 1 84 ? -1.602 -2.284 3.741 1.00 95.31 84 SER A N 1
ATOM 680 C CA . SER A 1 84 ? -1.235 -3.664 4.077 1.00 95.31 84 SER A CA 1
ATOM 681 C C . SER A 1 84 ? -0.718 -3.778 5.508 1.00 95.31 84 SER A C 1
ATOM 683 O O . SER A 1 84 ? -1.132 -4.674 6.233 1.00 95.31 84 SER A O 1
ATOM 685 N N . LYS A 1 85 ? 0.130 -2.837 5.947 1.00 95.44 85 LYS A N 1
ATOM 686 C CA . LYS A 1 85 ? 0.613 -2.790 7.332 1.00 95.44 85 LYS A CA 1
ATOM 687 C C . LYS A 1 85 ? -0.524 -2.570 8.331 1.00 95.44 85 LYS A C 1
ATOM 689 O O . LYS A 1 85 ? -0.548 -3.209 9.373 1.00 95.44 85 LYS A O 1
ATOM 694 N N . PHE A 1 86 ? -1.461 -1.678 8.024 1.00 96.38 86 PHE A N 1
ATOM 695 C CA . PHE A 1 86 ? -2.617 -1.445 8.885 1.00 96.38 86 PHE A CA 1
ATOM 696 C C . PHE A 1 86 ? -3.514 -2.685 9.001 1.00 96.38 86 PHE A C 1
ATOM 698 O O . PHE A 1 86 ? -3.958 -3.016 10.095 1.00 96.38 86 PHE A O 1
ATOM 705 N N . LEU A 1 87 ? -3.744 -3.399 7.897 1.00 96.00 87 LEU A N 1
ATOM 706 C CA . LEU A 1 87 ? -4.486 -4.661 7.913 1.00 96.00 87 LEU A CA 1
ATOM 707 C C . LEU A 1 87 ? -3.749 -5.749 8.701 1.00 96.00 87 LEU A C 1
ATOM 709 O O . LEU A 1 87 ? -4.383 -6.460 9.473 1.00 96.00 87 LEU A O 1
ATOM 713 N N . ASP A 1 88 ? -2.427 -5.853 8.553 1.00 96.31 88 ASP A N 1
ATOM 714 C CA . ASP A 1 88 ? -1.607 -6.774 9.347 1.00 96.31 88 ASP A CA 1
ATOM 715 C C . ASP A 1 88 ? -1.728 -6.469 10.848 1.00 96.31 88 ASP A C 1
ATOM 717 O O . ASP A 1 88 ? -2.057 -7.362 11.621 1.00 96.31 88 ASP A O 1
ATOM 721 N N . GLU A 1 89 ? -1.599 -5.200 11.255 1.00 96.12 89 GLU A N 1
ATOM 722 C CA . GLU A 1 89 ? -1.787 -4.759 12.648 1.00 96.12 89 GLU A CA 1
ATOM 723 C C . GLU A 1 89 ? -3.176 -5.149 13.201 1.00 96.12 89 GLU A C 1
ATOM 725 O O . GLU A 1 89 ? -3.288 -5.556 14.358 1.00 96.12 89 GLU A O 1
ATOM 730 N N . LEU A 1 90 ? -4.231 -5.067 12.381 1.00 95.25 90 LEU A N 1
ATOM 731 C CA . LEU A 1 90 ? -5.592 -5.459 12.768 1.00 95.25 90 LEU A CA 1
ATOM 732 C C . LEU A 1 90 ? -5.767 -6.977 12.902 1.00 95.25 90 LEU A C 1
ATOM 734 O O . LEU A 1 90 ? -6.462 -7.443 13.805 1.00 95.25 90 LEU A O 1
ATOM 738 N N . LEU A 1 91 ? -5.171 -7.748 11.994 1.00 96.25 91 LEU A N 1
ATOM 739 C CA . LEU A 1 91 ? -5.337 -9.201 11.930 1.00 96.25 91 LEU A CA 1
ATOM 740 C C . LEU A 1 91 ? -4.375 -9.946 12.860 1.00 96.25 91 LEU A C 1
ATOM 742 O O . LEU A 1 91 ? -4.664 -11.077 13.258 1.00 96.25 91 LEU A O 1
ATOM 746 N N . ARG A 1 92 ? -3.255 -9.324 13.244 1.00 96.25 92 ARG A N 1
ATOM 747 C CA . ARG A 1 92 ? -2.182 -9.968 14.004 1.00 96.25 92 ARG A CA 1
ATOM 748 C C . ARG A 1 92 ? -2.651 -10.665 15.286 1.00 96.25 92 ARG A C 1
ATOM 750 O O . ARG A 1 92 ? -2.310 -11.834 15.457 1.00 96.25 92 ARG A O 1
ATOM 757 N N . PRO A 1 93 ? -3.499 -10.053 16.137 1.00 96.31 93 PRO A N 1
ATOM 758 C CA . PRO A 1 93 ? -3.962 -10.714 17.356 1.00 96.31 93 PRO A CA 1
ATOM 759 C C . PRO A 1 93 ? -4.788 -11.981 17.092 1.00 96.31 93 PRO A C 1
ATOM 761 O O . PRO A 1 93 ? -4.830 -12.877 17.935 1.00 96.31 93 PRO A O 1
ATOM 764 N N . LEU A 1 94 ? -5.477 -12.062 15.947 1.00 95.38 94 LEU A N 1
ATOM 765 C CA . LEU A 1 94 ? -6.218 -13.262 15.546 1.00 95.38 94 LEU A CA 1
ATOM 766 C C . LEU A 1 94 ? -5.253 -14.360 15.102 1.00 95.38 94 LEU A C 1
ATOM 768 O O . LEU A 1 94 ? -5.400 -15.510 15.513 1.00 95.38 94 LEU A O 1
ATOM 772 N N . PHE A 1 95 ? -4.248 -13.986 14.312 1.00 94.00 95 PHE A N 1
ATOM 773 C CA . PHE A 1 95 ? -3.226 -14.906 13.834 1.00 94.00 95 PHE A CA 1
ATOM 774 C C . PHE A 1 95 ? -2.421 -15.513 14.989 1.00 94.00 95 PHE A C 1
ATOM 776 O O . PHE A 1 95 ? -2.284 -16.733 15.066 1.00 94.00 95 PHE A O 1
ATOM 783 N N . ASP A 1 96 ? -1.974 -14.689 15.939 1.00 94.44 96 ASP A N 1
ATOM 784 C CA . ASP A 1 96 ? -1.187 -15.144 17.089 1.00 94.44 96 ASP A CA 1
ATOM 785 C C . ASP A 1 96 ? -1.982 -16.138 17.962 1.00 94.44 96 ASP A C 1
ATOM 787 O O . ASP A 1 96 ? -1.454 -17.166 18.388 1.00 94.44 96 ASP A O 1
ATOM 791 N N . LYS A 1 97 ? -3.289 -15.899 18.158 1.00 94.75 97 LYS A N 1
ATOM 792 C CA . LYS A 1 97 ? -4.184 -16.837 18.864 1.00 94.75 97 LYS A CA 1
ATOM 793 C C . LYS A 1 97 ? -4.329 -18.178 18.146 1.00 94.75 97 LYS A C 1
ATOM 795 O O . LYS A 1 97 ? -4.476 -19.201 18.809 1.00 94.75 97 LYS A O 1
ATOM 800 N N . MET A 1 98 ? -4.355 -18.185 16.814 1.00 93.50 98 MET A N 1
ATOM 801 C CA . MET A 1 98 ? -4.445 -19.420 16.029 1.00 93.50 98 MET A CA 1
ATOM 802 C C . MET A 1 98 ? -3.126 -20.195 16.039 1.00 93.50 98 MET A C 1
ATOM 804 O O . MET A 1 98 ? -3.133 -21.413 16.217 1.00 93.50 98 MET A O 1
ATOM 808 N N . ALA A 1 99 ? -1.998 -19.494 15.907 1.00 92.88 99 ALA A N 1
ATOM 809 C CA . ALA A 1 99 ? -0.670 -20.095 15.959 1.00 92.88 99 ALA A CA 1
ATOM 810 C C . ALA A 1 99 ? -0.428 -20.805 17.302 1.00 92.88 99 ALA A C 1
ATOM 812 O O . ALA A 1 99 ? -0.024 -21.966 17.319 1.00 92.88 99 ALA A O 1
ATOM 813 N N . ALA A 1 100 ? -0.794 -20.165 18.418 1.00 91.06 100 ALA A N 1
ATOM 814 C CA . ALA A 1 100 ? -0.667 -20.741 19.758 1.00 91.06 100 ALA A CA 1
ATOM 815 C C . ALA A 1 100 ? -1.5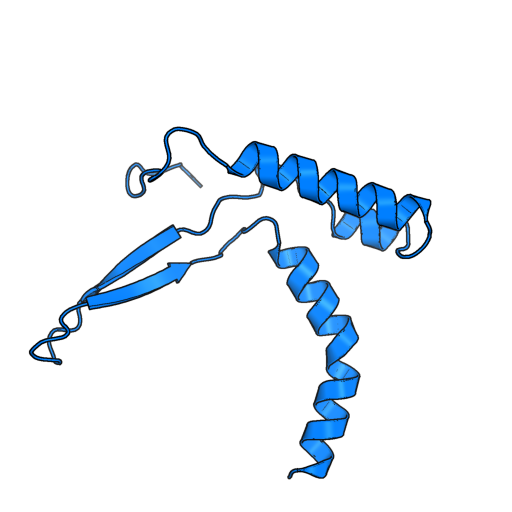25 -21.998 20.003 1.00 91.06 100 ALA A C 1
ATOM 817 O O . ALA A 1 100 ? -1.272 -22.725 20.952 1.00 91.06 100 ALA A O 1
ATOM 818 N N . LYS A 1 101 ? -2.556 -22.256 19.185 1.00 85.69 101 LYS A N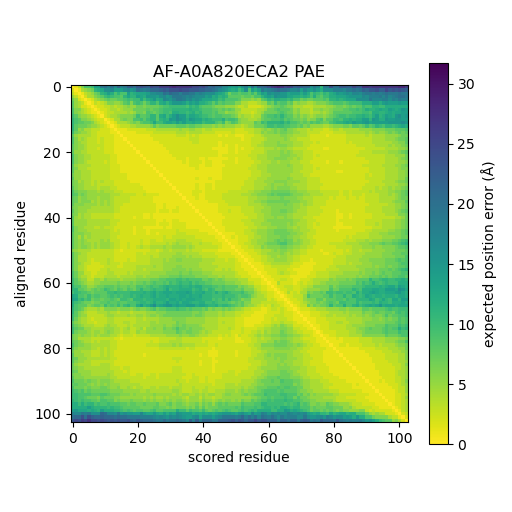 1
ATOM 819 C CA . LYS A 1 101 ? -3.370 -23.485 19.266 1.00 85.69 101 LYS A CA 1
ATOM 820 C C . LYS A 1 101 ? -2.817 -24.641 18.434 1.00 85.69 101 LYS A C 1
ATOM 822 O O . LYS A 1 101 ? -3.276 -25.766 18.593 1.00 85.69 101 LYS A O 1
ATOM 827 N N . THR A 1 102 ? -1.921 -24.346 17.498 1.00 79.25 102 THR A N 1
ATOM 828 C CA . THR A 1 102 ? -1.400 -25.315 16.521 1.00 79.25 102 THR A CA 1
ATOM 829 C C . THR A 1 102 ? 0.024 -25.765 16.873 1.00 79.25 102 THR A C 1
ATOM 831 O O . THR A 1 102 ? 0.552 -26.671 16.235 1.00 79.25 102 THR A O 1
ATOM 834 N N . THR A 1 103 ? 0.631 -25.135 17.884 1.00 59.38 103 THR A N 1
ATOM 835 C CA . THR A 1 103 ? 1.960 -25.447 18.429 1.00 59.38 103 THR A CA 1
ATOM 836 C C . THR A 1 103 ? 1.797 -25.962 19.847 1.00 59.38 103 THR A C 1
ATOM 838 O O . THR A 1 103 ? 2.516 -26.916 20.207 1.00 59.38 103 THR A O 1
#

Secondary structure (DSSP, 8-state):
-PPPTT---SSSS-SHHHHHHHHHHHHHHHHHTTSS-HHHHHHHPPPGGG--PPEEEEE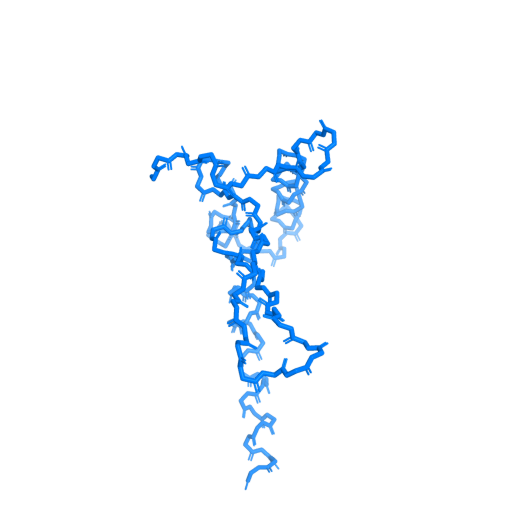E-TTSTT--EEEEEE-TT-TTHHHHHHHHHHHHHHHHHHHHHH-

Organism: NCBI:txid392033

Sequence (103 aa):
MNKTQAFQCLGKEDPLPDLVQRTNKYLLELRLAKWITQKQYEKLCINPNEVELAHLYYLPKAHKPGTPLRPIVSGLKHPTIKISKFLDELLRPLFDKMAAKTT

Foldseek 3Di:
DDDDPPDDDPDPDDCLVVVLVVQLVVLVVCVVVVVDDPVLSVQLRFDSVQADAWGWDWDADPPDPPCGTDIDTHCVRHSCPSVVVVVCVVCVVVVVVVVVVVD

Solvent-accessible surface area (backbone atoms only — not comparable to full-atom values): 6383 Å² total; per-residue (Å²): 130,83,87,65,87,87,67,77,81,91,56,99,63,80,62,58,66,59,53,51,51,55,49,41,51,50,50,48,52,37,37,76,73,60,76,39,52,72,70,52,42,66,67,48,53,68,56,78,91,72,43,44,71,61,45,78,49,72,43,81,29,91,89,37,88,100,48,53,60,43,82,42,76,45,56,67,52,24,73,55,53,56,50,54,52,50,51,46,68,69,46,42,68,59,50,55,58,52,51,69,74,77,109

Radius of gyration: 18.61 Å; Cα contacts (8 Å, |Δi|>4): 77; chains: 1; bounding box: 42×38×43 Å